Protein AF-A0A9E4AW00-F1 (afdb_monomer_lite)

Radius of gyration: 20.33 Å; chains: 1; bounding box: 32×26×56 Å

pLDDT: mean 86.55, std 8.8, range [54.16, 97.5]

Sequence (67 aa):
MESLREDAIDTPEIPELDDDFWENAQSIVPENYLQIEHEILEWFKGRGQDYHTRINIVLRTYMDAHR

Foldseek 3Di:
DDDDDPVVDDDPVDDDCDPVVVVPDDDDDDPDDDDDDPVLQVVLVVVDPCSVVVVVVVVVVVVVVVD

Structure (mmCIF, N/CA/C/O backbone):
data_A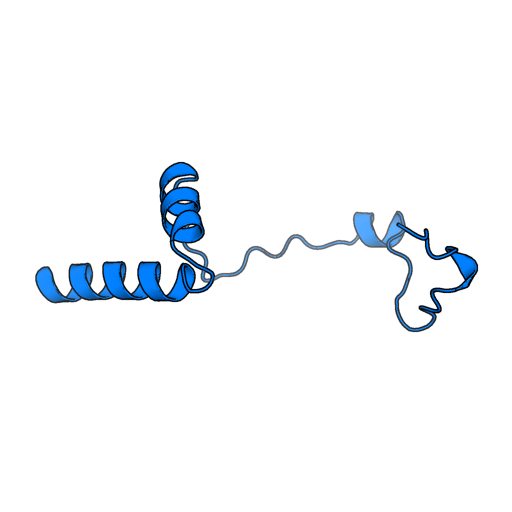F-A0A9E4AW00-F1
#
_entry.id   AF-A0A9E4AW00-F1
#
loop_
_atom_site.group_PDB
_atom_site.id
_atom_site.type_symbol
_atom_site.label_atom_id
_atom_site.label_alt_id
_atom_site.label_comp_id
_atom_site.label_asym_id
_atom_site.label_entity_id
_atom_site.label_seq_id
_atom_site.pdbx_PDB_ins_code
_atom_site.Cartn_x
_atom_site.Cartn_y
_atom_site.Cartn_z
_atom_site.occupancy
_atom_site.B_iso_or_equiv
_atom_site.auth_seq_id
_atom_site.auth_comp_id
_atom_site.auth_asym_id
_atom_site.auth_atom_id
_atom_site.pdbx_PDB_model_num
ATOM 1 N N . MET A 1 1 ? -12.428 12.948 -27.927 1.00 54.16 1 MET A N 1
ATOM 2 C CA . MET A 1 1 ? -11.110 13.034 -27.271 1.00 54.16 1 MET A CA 1
ATOM 3 C C . MET A 1 1 ? -10.086 13.098 -28.376 1.00 54.16 1 MET A C 1
ATOM 5 O O . MET A 1 1 ? -10.144 12.260 -29.266 1.00 54.16 1 MET A O 1
ATOM 9 N N . GLU A 1 2 ? -9.257 14.130 -28.383 1.00 61.47 2 GLU A N 1
ATOM 10 C CA . GLU A 1 2 ? -8.195 14.280 -29.374 1.00 61.47 2 GLU A CA 1
ATOM 11 C C . GLU A 1 2 ? -7.076 13.294 -29.028 1.00 61.47 2 GLU A C 1
ATOM 13 O O . GLU A 1 2 ? -6.570 13.306 -27.907 1.00 61.47 2 GLU A O 1
ATOM 18 N N . SER A 1 3 ? -6.771 12.377 -29.947 1.00 74.50 3 SER A N 1
ATOM 19 C CA . SER A 1 3 ? -5.651 11.451 -29.790 1.00 74.50 3 SER A CA 1
ATOM 20 C C . SER A 1 3 ? -4.370 12.242 -30.001 1.00 74.50 3 SER A C 1
ATOM 22 O O . SER A 1 3 ? -4.161 12.785 -31.087 1.00 74.50 3 SER A O 1
ATOM 24 N N . LEU A 1 4 ? -3.515 12.306 -28.982 1.00 76.06 4 LEU A N 1
ATOM 25 C CA . LEU A 1 4 ? -2.134 12.733 -29.180 1.00 76.06 4 LEU A CA 1
ATOM 26 C C . LEU A 1 4 ? -1.485 11.771 -30.181 1.00 76.06 4 LEU A C 1
ATOM 28 O O . LEU A 1 4 ? -1.732 10.563 -30.139 1.00 76.06 4 LEU A O 1
ATOM 32 N N . ARG A 1 5 ? -0.730 12.325 -31.128 1.00 77.88 5 ARG A N 1
ATOM 33 C CA . ARG A 1 5 ? 0.061 11.528 -32.063 1.00 77.88 5 ARG A CA 1
ATOM 34 C C . ARG A 1 5 ? 1.283 10.990 -31.319 1.00 77.88 5 ARG A C 1
ATOM 36 O O . ARG A 1 5 ? 1.840 11.695 -30.482 1.00 77.88 5 ARG A O 1
ATOM 43 N N . GLU A 1 6 ? 1.670 9.752 -31.601 1.00 67.88 6 GLU A N 1
ATOM 44 C CA . GLU A 1 6 ? 2.785 9.080 -30.914 1.00 67.88 6 GLU A CA 1
ATOM 45 C C . GLU A 1 6 ? 4.113 9.832 -31.091 1.00 67.88 6 GLU A C 1
ATOM 47 O O . GLU A 1 6 ? 4.905 9.910 -30.161 1.00 67.88 6 GLU A O 1
ATOM 52 N N . ASP A 1 7 ? 4.301 10.491 -32.237 1.00 75.19 7 ASP A N 1
ATOM 53 C CA . ASP A 1 7 ? 5.461 11.335 -32.551 1.00 75.19 7 ASP A CA 1
ATOM 54 C C . ASP A 1 7 ? 5.541 12.639 -31.733 1.00 75.19 7 ASP A C 1
ATOM 56 O O . ASP A 1 7 ? 6.544 13.347 -31.796 1.00 75.19 7 ASP A O 1
ATOM 60 N N . ALA A 1 8 ? 4.498 12.976 -30.967 1.00 79.38 8 ALA A N 1
ATOM 61 C CA . ALA A 1 8 ? 4.478 14.136 -30.080 1.00 79.38 8 ALA A CA 1
ATOM 62 C C . ALA A 1 8 ? 4.979 13.822 -28.656 1.00 79.38 8 ALA A C 1
ATOM 64 O O . ALA A 1 8 ? 5.071 14.738 -27.837 1.00 79.38 8 ALA A O 1
ATOM 65 N N . ILE A 1 9 ? 5.265 12.551 -28.345 1.00 76.81 9 ILE A N 1
ATOM 66 C CA . ILE A 1 9 ? 5.748 12.098 -27.037 1.00 76.81 9 ILE A CA 1
ATOM 67 C C . ILE A 1 9 ? 7.251 11.826 -27.152 1.00 76.81 9 ILE A C 1
ATOM 69 O O . ILE A 1 9 ? 7.669 10.807 -27.687 1.00 76.81 9 ILE A O 1
ATOM 73 N N . ASP A 1 10 ? 8.064 12.760 -26.663 1.00 77.94 10 ASP A N 1
ATOM 74 C CA . ASP A 1 10 ? 9.525 12.656 -26.687 1.00 77.94 10 ASP A CA 1
ATOM 75 C C . ASP A 1 10 ? 10.020 12.026 -25.372 1.00 77.94 10 ASP A C 1
ATOM 77 O O . ASP A 1 10 ? 9.873 12.619 -24.300 1.00 77.94 10 ASP A O 1
ATOM 81 N N . THR A 1 11 ? 10.563 10.803 -25.428 1.00 79.25 11 THR A N 1
ATOM 82 C CA . THR A 1 11 ? 11.043 10.042 -24.251 1.00 79.25 11 THR A CA 1
ATOM 83 C C . THR A 1 11 ? 12.487 9.543 -24.391 1.00 79.25 11 THR A C 1
ATOM 85 O O . THR A 1 11 ? 12.760 8.384 -24.083 1.00 79.25 11 THR A O 1
ATOM 88 N N . PRO A 1 12 ? 13.452 10.377 -24.820 1.00 78.94 12 PRO A N 1
ATOM 89 C CA . PRO A 1 12 ? 14.822 9.930 -25.087 1.00 78.94 12 PRO A CA 1
ATOM 90 C C . PRO A 1 12 ? 15.566 9.474 -23.821 1.00 78.94 12 PRO A C 1
ATOM 92 O O . PRO A 1 12 ? 16.582 8.793 -23.910 1.00 78.94 12 PRO A O 1
ATOM 95 N N . GLU A 1 13 ? 15.076 9.855 -22.639 1.00 81.69 13 GLU A N 1
ATOM 96 C CA . GLU A 1 13 ? 15.646 9.479 -21.340 1.00 81.69 13 GLU A CA 1
ATOM 97 C C . GLU A 1 13 ? 15.127 8.132 -20.811 1.00 81.69 13 GLU A C 1
ATOM 99 O O . GLU A 1 13 ? 15.673 7.606 -19.841 1.00 81.69 13 GLU A O 1
ATOM 104 N N . ILE A 1 14 ? 14.071 7.578 -21.415 1.00 85.00 14 ILE A N 1
ATOM 105 C CA . ILE A 1 14 ? 13.448 6.328 -20.979 1.00 85.00 14 ILE A CA 1
ATOM 106 C C . ILE A 1 14 ? 13.833 5.245 -21.992 1.00 85.00 14 ILE A C 1
ATOM 108 O O . ILE A 1 14 ? 13.395 5.320 -23.139 1.00 85.00 14 ILE A O 1
ATOM 112 N N . PRO A 1 15 ? 14.654 4.253 -21.610 1.00 80.88 15 PRO A N 1
ATOM 113 C CA . PRO A 1 15 ? 14.989 3.152 -22.504 1.00 80.88 15 PRO A CA 1
ATOM 114 C C . PRO A 1 15 ? 13.740 2.330 -22.851 1.00 80.88 15 PRO A C 1
ATOM 116 O O . PRO A 1 15 ? 12.823 2.203 -22.034 1.00 80.88 15 PRO A O 1
ATOM 119 N N . GLU A 1 16 ? 13.709 1.764 -24.059 1.00 81.38 16 GLU A N 1
ATOM 120 C CA . GLU A 1 16 ? 12.631 0.862 -24.469 1.00 81.38 16 GLU A CA 1
ATOM 121 C C . GLU A 1 16 ? 12.635 -0.413 -23.611 1.00 81.38 16 GLU A C 1
ATOM 123 O O . GLU A 1 16 ? 13.685 -0.923 -23.222 1.00 81.38 16 GLU A O 1
ATOM 128 N N . LEU A 1 17 ? 11.441 -0.916 -23.287 1.00 88.44 17 LEU A N 1
ATOM 129 C CA . LEU A 1 17 ? 11.258 -2.165 -22.540 1.00 88.44 17 LEU A CA 1
ATOM 130 C C . LEU A 1 17 ? 11.210 -3.340 -23.525 1.00 88.44 17 LEU A C 1
ATOM 132 O O . LEU A 1 17 ? 10.147 -3.926 -23.746 1.00 88.44 17 LEU A O 1
ATOM 136 N N . ASP A 1 18 ? 12.347 -3.604 -24.161 1.00 87.06 18 ASP A N 1
ATOM 137 C CA . ASP A 1 18 ? 12.535 -4.641 -25.174 1.00 87.06 18 ASP A CA 1
ATOM 138 C C . ASP A 1 18 ? 12.689 -6.053 -24.576 1.00 87.06 18 ASP A C 1
ATOM 140 O O . ASP A 1 18 ? 12.596 -6.264 -23.363 1.00 87.06 18 ASP A O 1
ATOM 144 N N . ASP A 1 19 ? 12.876 -7.050 -25.443 1.00 89.38 19 ASP A N 1
ATOM 145 C CA . ASP A 1 19 ? 13.012 -8.449 -25.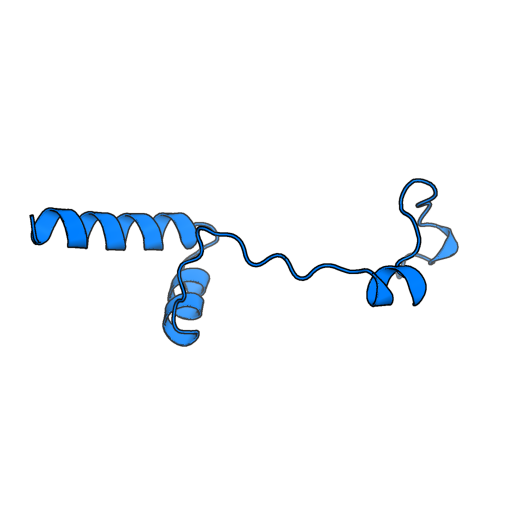027 1.00 89.38 19 ASP A CA 1
ATOM 146 C C . ASP A 1 19 ? 14.199 -8.638 -24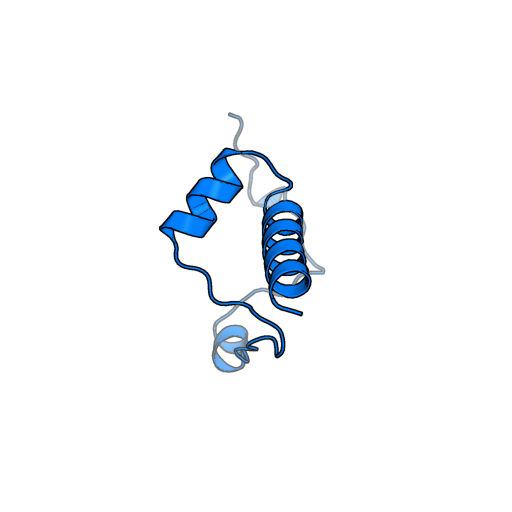.062 1.00 89.38 19 ASP A C 1
ATOM 148 O O . ASP A 1 19 ? 14.058 -9.325 -23.050 1.00 89.38 19 ASP A O 1
ATOM 152 N N . ASP A 1 20 ? 15.323 -7.950 -24.302 1.00 88.00 20 ASP A N 1
ATOM 153 C CA . ASP A 1 20 ? 16.514 -7.995 -23.445 1.00 88.00 20 ASP A CA 1
ATOM 154 C C . ASP A 1 20 ? 16.220 -7.449 -22.034 1.00 88.00 20 ASP A C 1
ATOM 156 O O . ASP A 1 20 ? 16.690 -8.011 -21.034 1.00 88.00 20 ASP A O 1
ATOM 160 N N . PHE A 1 21 ? 15.412 -6.386 -21.914 1.00 88.31 21 PHE A N 1
ATOM 161 C CA . PHE A 1 21 ? 14.941 -5.888 -20.619 1.00 88.31 21 PHE A CA 1
ATOM 162 C C . PHE A 1 21 ? 14.147 -6.960 -19.862 1.00 88.31 21 PHE A C 1
ATOM 164 O O . PHE A 1 21 ? 14.418 -7.207 -18.683 1.00 88.31 21 PHE A O 1
ATOM 171 N N . TRP A 1 22 ? 13.180 -7.609 -20.518 1.00 88.00 22 TRP A N 1
ATOM 172 C CA . TRP A 1 22 ? 12.309 -8.597 -19.871 1.00 88.00 22 TRP A CA 1
ATOM 173 C C . TRP A 1 22 ? 13.024 -9.911 -19.551 1.00 88.00 22 TRP A C 1
ATOM 175 O O . TRP A 1 22 ? 12.725 -10.512 -18.518 1.00 88.00 22 TRP A O 1
ATOM 185 N N . GLU A 1 23 ? 13.996 -10.332 -20.365 1.00 90.25 23 GLU A N 1
ATOM 186 C CA . GLU A 1 23 ? 14.843 -11.500 -20.084 1.00 90.25 23 GLU A CA 1
ATOM 187 C C . GLU A 1 23 ? 15.667 -11.325 -18.799 1.00 90.25 23 GLU A C 1
ATOM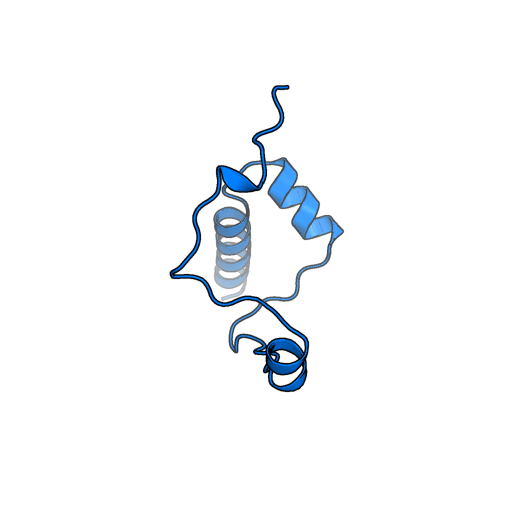 189 O O . GLU A 1 23 ? 15.890 -12.288 -18.061 1.00 90.25 23 GLU A O 1
ATOM 194 N N . ASN A 1 24 ? 16.085 -10.092 -18.501 1.00 87.19 24 ASN A N 1
ATOM 195 C CA . ASN A 1 24 ? 16.914 -9.763 -17.339 1.00 87.19 24 ASN A CA 1
ATOM 196 C C . ASN A 1 24 ? 16.125 -9.149 -16.171 1.00 87.19 24 ASN A C 1
ATOM 198 O O . ASN A 1 24 ? 16.700 -8.855 -15.116 1.00 87.19 24 ASN A O 1
ATOM 202 N N . ALA A 1 25 ? 14.816 -8.952 -16.331 1.00 88.00 25 ALA A N 1
ATOM 203 C CA . ALA A 1 25 ? 13.972 -8.328 -15.326 1.00 88.00 25 ALA A CA 1
ATOM 204 C C . ALA A 1 25 ? 13.912 -9.183 -14.052 1.00 88.00 25 ALA A C 1
ATOM 206 O O . ALA A 1 25 ? 13.471 -10.334 -14.048 1.00 88.00 25 ALA A O 1
ATOM 207 N N . GLN A 1 26 ? 14.314 -8.596 -12.925 1.00 85.06 26 GLN A N 1
ATOM 208 C CA . GLN A 1 26 ? 14.181 -9.243 -11.624 1.00 85.06 26 GLN A CA 1
ATOM 209 C C . GLN A 1 26 ? 12.818 -8.922 -11.018 1.00 85.06 26 GLN A C 1
ATOM 211 O O . GLN A 1 26 ? 12.483 -7.763 -10.770 1.00 85.06 26 GLN A O 1
ATOM 216 N N . SER A 1 27 ? 12.035 -9.963 -10.730 1.00 81.81 27 SER A N 1
ATOM 217 C CA . SER A 1 27 ? 10.820 -9.811 -9.936 1.00 81.81 27 SER A CA 1
ATOM 218 C C . SER A 1 27 ? 11.205 -9.547 -8.483 1.00 81.81 27 SER A C 1
ATOM 220 O O . SER A 1 27 ? 11.634 -10.448 -7.761 1.00 81.81 27 SER A O 1
ATOM 222 N N . ILE A 1 28 ? 11.081 -8.291 -8.060 1.00 82.19 28 ILE A N 1
ATOM 223 C CA . ILE A 1 28 ? 11.305 -7.896 -6.673 1.00 82.19 28 ILE A CA 1
ATOM 224 C C . ILE A 1 28 ? 9.961 -7.957 -5.954 1.00 82.19 28 ILE A C 1
ATOM 226 O O . ILE A 1 28 ? 9.076 -7.137 -6.197 1.00 82.19 28 ILE A O 1
ATOM 230 N N . VAL A 1 29 ? 9.816 -8.917 -5.042 1.00 79.38 29 VAL A N 1
ATOM 231 C CA . VAL A 1 29 ? 8.743 -8.880 -4.046 1.00 79.38 29 VAL A CA 1
ATOM 232 C C . VAL A 1 29 ? 9.253 -8.038 -2.874 1.00 79.38 29 VAL A C 1
ATOM 234 O O . VAL A 1 29 ? 10.278 -8.394 -2.291 1.00 79.38 29 VAL A O 1
ATOM 237 N N . PRO A 1 30 ? 8.597 -6.917 -2.524 1.00 81.62 30 PRO A N 1
ATOM 238 C CA . PRO A 1 30 ? 9.001 -6.115 -1.373 1.00 81.62 30 PRO A CA 1
ATOM 239 C C . PRO A 1 30 ? 9.002 -6.965 -0.100 1.00 81.62 30 PRO A C 1
ATOM 241 O O . PRO A 1 30 ? 8.124 -7.800 0.069 1.00 81.62 30 PRO A O 1
ATOM 244 N N . GLU A 1 31 ? 9.919 -6.731 0.838 1.00 80.38 31 GLU A N 1
ATOM 245 C CA . GLU A 1 31 ? 9.942 -7.504 2.095 1.00 80.38 31 GLU A CA 1
ATOM 246 C C . GLU A 1 31 ? 8.723 -7.227 2.994 1.00 80.38 31 GLU A C 1
ATOM 248 O O . GLU A 1 31 ? 8.320 -8.073 3.784 1.00 80.38 31 GLU A O 1
ATOM 253 N N . ASN A 1 32 ? 8.104 -6.050 2.857 1.00 79.69 32 ASN A N 1
ATOM 254 C CA . ASN A 1 32 ? 7.023 -5.582 3.726 1.00 79.69 32 ASN A CA 1
ATOM 255 C C . ASN A 1 32 ? 5.723 -5.370 2.942 1.00 79.69 32 ASN A C 1
ATOM 257 O O . ASN A 1 32 ? 5.275 -4.236 2.764 1.00 79.69 32 ASN A O 1
ATOM 261 N N . TYR A 1 33 ? 5.117 -6.459 2.469 1.00 81.50 33 TYR A N 1
ATOM 262 C CA . TYR A 1 33 ? 3.781 -6.434 1.870 1.00 81.50 33 TYR A CA 1
ATOM 263 C C . TYR A 1 33 ? 2.764 -7.158 2.755 1.00 81.50 33 TYR A C 1
ATOM 265 O O . TYR A 1 33 ? 3.063 -8.165 3.392 1.00 81.50 33 TYR A O 1
ATOM 273 N N . LEU A 1 34 ? 1.542 -6.630 2.788 1.00 85.31 34 LEU A N 1
ATOM 274 C CA . LEU A 1 34 ? 0.402 -7.269 3.431 1.00 85.31 34 LEU A CA 1
ATOM 275 C C . LEU A 1 34 ? -0.504 -7.823 2.338 1.00 85.31 34 LEU A C 1
ATOM 277 O O . LEU A 1 34 ? -1.021 -7.064 1.517 1.00 85.31 34 LEU A O 1
ATOM 281 N N . GLN A 1 35 ? -0.713 -9.136 2.336 1.00 87.69 35 GLN A N 1
ATOM 282 C CA . GLN A 1 35 ? -1.715 -9.742 1.473 1.00 87.69 35 GLN A CA 1
ATOM 283 C C . GLN A 1 35 ? -3.105 -9.475 2.058 1.00 87.69 35 GLN A C 1
ATOM 285 O O . GLN A 1 35 ? -3.385 -9.813 3.206 1.00 87.69 35 GLN A O 1
ATO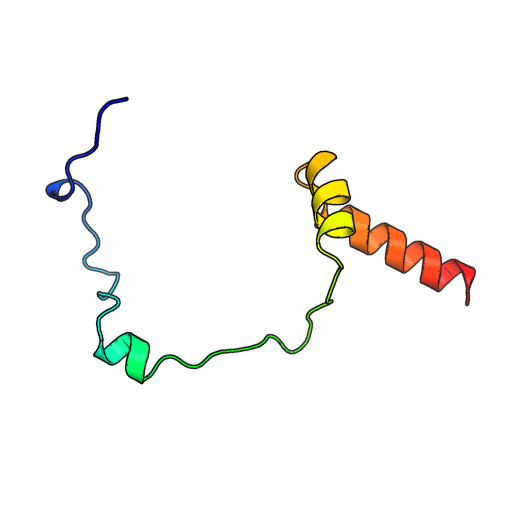M 290 N N . ILE A 1 36 ? -3.968 -8.850 1.262 1.00 90.50 36 ILE A N 1
ATOM 291 C CA . ILE A 1 36 ? -5.356 -8.545 1.613 1.00 90.50 36 ILE A CA 1
ATOM 292 C C . ILE A 1 36 ? -6.245 -9.212 0.568 1.00 90.50 36 ILE A C 1
ATOM 294 O O . ILE A 1 36 ? -5.921 -9.198 -0.621 1.00 90.50 36 ILE A O 1
ATOM 298 N N . GLU A 1 37 ? -7.361 -9.795 0.999 1.00 95.88 37 GLU A N 1
ATOM 299 C CA . GLU A 1 37 ? -8.355 -10.333 0.073 1.00 95.88 37 GLU A CA 1
ATOM 300 C C . GLU A 1 37 ? -8.902 -9.242 -0.853 1.00 95.88 37 GLU A C 1
ATOM 302 O O . GLU A 1 37 ? -9.113 -8.095 -0.447 1.00 95.88 37 GLU A O 1
ATOM 307 N N . HIS A 1 38 ? -9.155 -9.613 -2.109 1.00 93.75 38 HIS A N 1
ATOM 308 C CA . HIS A 1 38 ? -9.566 -8.666 -3.142 1.00 93.75 38 HIS A CA 1
ATOM 309 C C . HIS A 1 38 ? -10.841 -7.900 -2.759 1.00 93.75 38 HIS A C 1
ATOM 311 O O . HIS A 1 38 ? -10.874 -6.678 -2.869 1.00 93.75 38 HIS A O 1
ATOM 317 N N . GLU A 1 39 ? -11.858 -8.589 -2.236 1.00 96.50 39 GLU A N 1
ATOM 318 C CA . GLU A 1 39 ? -13.125 -7.966 -1.835 1.00 96.50 39 GLU A CA 1
ATOM 319 C C . GLU A 1 39 ? -12.940 -6.921 -0.723 1.00 96.50 39 GLU A C 1
ATOM 321 O O . GLU A 1 39 ? -13.506 -5.827 -0.786 1.00 96.50 39 GLU A O 1
ATOM 326 N N . ILE A 1 40 ? -12.091 -7.219 0.265 1.00 94.44 40 ILE A N 1
ATOM 327 C CA . ILE A 1 40 ? -11.773 -6.292 1.356 1.00 94.44 40 ILE A CA 1
ATOM 328 C C . ILE A 1 40 ? -11.078 -5.050 0.791 1.00 94.44 40 ILE A C 1
ATOM 330 O O . ILE A 1 40 ? -11.438 -3.922 1.134 1.00 94.44 40 ILE A O 1
ATOM 334 N N . LEU A 1 41 ? -10.100 -5.242 -0.098 1.00 94.00 41 LEU A N 1
ATOM 335 C CA . LEU A 1 41 ? -9.379 -4.140 -0.729 1.00 94.00 41 LEU A CA 1
ATOM 336 C C . LEU A 1 41 ? -10.319 -3.233 -1.538 1.00 94.00 41 LEU A C 1
ATOM 338 O O . LEU A 1 41 ? -10.259 -2.010 -1.394 1.00 94.00 41 LEU A O 1
ATOM 342 N N . GLU A 1 42 ? -11.202 -3.812 -2.351 1.00 95.38 42 GLU A N 1
ATOM 343 C CA . GLU A 1 42 ? -12.166 -3.058 -3.159 1.00 95.38 42 GLU A CA 1
ATOM 344 C C . GLU A 1 42 ? -13.166 -2.288 -2.292 1.00 95.38 42 GLU A C 1
ATOM 346 O O . GLU A 1 42 ? -13.460 -1.121 -2.564 1.00 95.38 42 GLU A O 1
ATOM 351 N N . TRP A 1 43 ? -13.617 -2.874 -1.181 1.00 94.88 43 TRP A N 1
ATOM 352 C CA . TRP A 1 43 ? -14.470 -2.172 -0.224 1.00 94.88 43 TRP A CA 1
ATOM 353 C C . TRP A 1 43 ? -13.796 -0.922 0.357 1.00 94.88 43 TRP A C 1
ATOM 355 O O . TRP A 1 43 ? -14.435 0.125 0.494 1.00 94.88 43 TRP A O 1
ATOM 365 N N . PHE A 1 44 ? -12.499 -0.999 0.680 1.00 94.81 44 PHE A N 1
ATOM 366 C CA . PHE A 1 44 ? -11.749 0.153 1.184 1.00 94.81 44 PHE A CA 1
ATOM 367 C C . PHE A 1 44 ? -11.524 1.209 0.094 1.00 94.81 44 PHE A C 1
ATOM 369 O O . PHE A 1 44 ? -11.707 2.397 0.369 1.00 94.81 44 PHE A O 1
ATOM 376 N N . LYS A 1 45 ? -11.199 0.802 -1.140 1.00 93.31 45 LYS A N 1
ATOM 377 C CA . LYS A 1 45 ? -11.057 1.716 -2.289 1.00 93.31 45 LYS A CA 1
ATOM 378 C C . LYS A 1 45 ? -12.355 2.455 -2.613 1.00 93.31 45 LYS A C 1
ATOM 380 O O . LYS A 1 45 ? -12.324 3.651 -2.896 1.00 93.31 45 LYS A O 1
ATOM 385 N N . GLY A 1 46 ? -13.502 1.781 -2.506 1.00 93.25 46 GLY A N 1
ATOM 386 C CA . GLY A 1 46 ? -14.823 2.375 -2.741 1.00 93.25 46 GLY A CA 1
ATOM 387 C C . GLY A 1 46 ? -15.186 3.516 -1.781 1.00 93.25 46 GLY A C 1
ATOM 388 O O . GLY A 1 46 ? -16.146 4.244 -2.026 1.00 93.25 46 GLY A O 1
ATOM 389 N N . ARG A 1 47 ? -14.427 3.699 -0.693 1.00 86.06 47 ARG A N 1
ATOM 390 C CA . ARG A 1 47 ? -14.651 4.742 0.321 1.00 86.06 47 ARG A CA 1
ATOM 391 C C . ARG A 1 47 ? -13.763 5.977 0.162 1.00 86.06 47 ARG A C 1
ATOM 393 O O . ARG A 1 47 ? -13.975 6.939 0.899 1.00 86.06 47 ARG A O 1
ATOM 400 N N . GLY A 1 48 ? -12.810 5.972 -0.772 1.00 85.75 48 GLY A N 1
ATOM 401 C CA . GLY A 1 48 ? -11.944 7.118 -1.045 1.00 85.75 48 GLY A CA 1
ATOM 402 C C . GLY A 1 48 ? -10.498 6.746 -1.373 1.00 85.75 48 GLY A C 1
ATOM 403 O O . GLY A 1 48 ? -10.068 5.601 -1.254 1.00 85.75 48 GLY A O 1
ATOM 404 N N . GLN A 1 49 ? -9.726 7.758 -1.775 1.00 78.94 49 GLN A N 1
ATOM 405 C CA . GLN A 1 49 ? -8.309 7.609 -2.133 1.00 78.94 49 GLN A CA 1
ATOM 406 C C . GLN A 1 49 ? -7.398 7.325 -0.921 1.00 78.94 49 GLN A C 1
ATOM 408 O O . GLN A 1 49 ? -6.260 6.903 -1.090 1.00 78.94 49 GLN A O 1
ATOM 413 N N . ASP A 1 50 ? -7.896 7.498 0.305 1.00 89.06 50 ASP A N 1
ATOM 414 C CA . ASP A 1 50 ? -7.181 7.299 1.573 1.00 89.06 50 ASP A CA 1
ATOM 415 C C . ASP A 1 50 ? -7.267 5.854 2.113 1.00 89.06 50 ASP A C 1
ATOM 417 O O . ASP A 1 50 ? -7.037 5.600 3.300 1.00 89.06 50 ASP A O 1
ATOM 421 N N . TYR A 1 51 ? -7.593 4.887 1.252 1.00 92.75 51 TYR A N 1
ATOM 422 C CA . TYR A 1 51 ? -7.872 3.502 1.633 1.00 92.75 51 TYR A CA 1
ATOM 423 C C . TYR A 1 51 ? -6.713 2.818 2.384 1.00 92.75 51 TYR A C 1
ATOM 425 O O . TYR A 1 51 ? -6.949 2.127 3.375 1.00 92.75 51 TYR A O 1
ATOM 433 N N . HIS A 1 52 ? -5.459 3.082 2.001 1.00 89.00 52 HIS A N 1
ATOM 434 C CA . HIS A 1 52 ? -4.276 2.581 2.714 1.00 89.00 52 HIS A CA 1
ATOM 435 C C . HIS A 1 52 ? -4.198 3.074 4.166 1.00 89.00 52 HIS A C 1
ATOM 437 O O . HIS A 1 52 ? -3.892 2.302 5.077 1.00 89.00 52 HIS A O 1
ATOM 443 N N . THR A 1 53 ? -4.495 4.354 4.404 1.00 93.19 53 THR A N 1
ATOM 444 C CA . THR A 1 53 ? -4.496 4.944 5.750 1.00 93.19 53 THR A CA 1
ATOM 445 C C . THR A 1 53 ? -5.573 4.300 6.613 1.00 93.19 53 THR A C 1
ATOM 447 O O . THR A 1 53 ? -5.321 3.958 7.766 1.00 93.19 53 THR A O 1
ATOM 450 N N . ARG A 1 54 ? -6.761 4.069 6.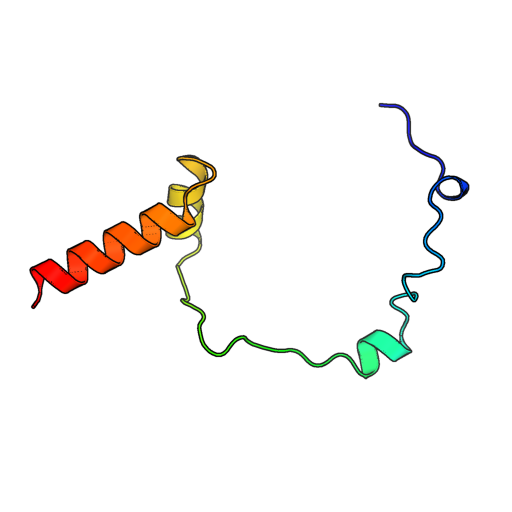045 1.00 92.94 54 ARG A N 1
ATOM 451 C CA . ARG A 1 54 ? -7.876 3.422 6.749 1.00 92.94 54 ARG A CA 1
ATOM 452 C C . ARG A 1 54 ? -7.562 1.980 7.132 1.00 92.94 54 ARG A C 1
ATOM 454 O O . ARG A 1 54 ? -7.821 1.606 8.271 1.00 92.94 54 ARG A O 1
ATOM 461 N N . ILE A 1 55 ? -6.967 1.203 6.224 1.00 94.12 55 ILE A N 1
ATOM 462 C CA . ILE A 1 55 ? -6.502 -0.162 6.515 1.00 94.12 55 ILE A CA 1
ATOM 463 C C . ILE A 1 55 ? -5.519 -0.137 7.692 1.00 94.12 55 ILE A C 1
ATOM 465 O O . ILE A 1 55 ? -5.701 -0.866 8.666 1.00 94.12 55 ILE A O 1
ATOM 469 N N . ASN A 1 56 ? -4.529 0.760 7.658 1.00 93.31 56 ASN A N 1
ATOM 470 C CA . ASN A 1 56 ? -3.555 0.893 8.742 1.00 93.31 56 ASN A CA 1
ATOM 471 C C . ASN A 1 56 ? -4.195 1.273 10.086 1.00 93.31 56 ASN A C 1
ATOM 473 O O . ASN A 1 56 ? -3.798 0.737 11.119 1.00 93.31 56 ASN A O 1
ATOM 477 N N . ILE A 1 57 ? -5.182 2.174 10.095 1.00 95.44 57 ILE A N 1
ATOM 478 C CA . ILE A 1 57 ? -5.913 2.545 11.316 1.00 95.44 57 ILE A CA 1
ATOM 479 C C . ILE A 1 57 ? -6.648 1.332 11.892 1.00 95.44 57 ILE A C 1
ATOM 481 O O . ILE A 1 57 ? -6.514 1.063 13.081 1.00 95.44 57 ILE A O 1
ATOM 485 N N . VAL A 1 58 ? -7.371 0.578 11.058 1.00 94.56 58 VAL A N 1
ATOM 486 C CA . VAL A 1 58 ? -8.113 -0.617 11.493 1.00 94.56 58 VAL A CA 1
ATOM 487 C C . VAL A 1 58 ? -7.175 -1.650 12.118 1.00 94.56 58 VAL A C 1
ATOM 489 O O . VAL A 1 58 ? -7.453 -2.146 13.209 1.00 94.56 58 VAL A O 1
ATOM 492 N N . LEU A 1 59 ? -6.039 -1.928 11.471 1.00 94.38 59 LEU A N 1
ATOM 493 C CA . LEU A 1 59 ? -5.037 -2.856 11.996 1.00 94.38 59 LEU A CA 1
ATOM 494 C C . LEU A 1 59 ? -4.457 -2.376 13.332 1.00 94.38 59 LEU A C 1
ATOM 496 O O . LEU A 1 59 ? -4.332 -3.171 14.260 1.00 94.38 59 LEU A O 1
ATOM 500 N N . ARG A 1 60 ? -4.158 -1.076 13.470 1.00 95.75 60 ARG A N 1
ATOM 501 C CA . ARG A 1 60 ? -3.695 -0.494 14.743 1.00 95.75 60 ARG A CA 1
ATOM 502 C C . ARG A 1 60 ? -4.726 -0.638 15.852 1.00 95.75 60 ARG A C 1
ATOM 504 O O . ARG A 1 60 ? -4.385 -1.128 16.920 1.00 95.75 60 ARG A O 1
ATOM 511 N N . THR A 1 61 ? -5.982 -0.292 15.585 1.00 97.25 61 THR A N 1
ATOM 512 C CA . THR A 1 61 ? -7.064 -0.435 16.565 1.00 97.25 61 THR A CA 1
ATOM 513 C C . THR A 1 61 ? -7.237 -1.885 17.013 1.00 97.25 61 THR A C 1
ATOM 515 O O . THR A 1 61 ? -7.432 -2.133 18.200 1.00 97.25 61 THR A O 1
ATOM 518 N N . TYR A 1 62 ? -7.129 -2.847 16.092 1.00 97.00 62 TYR A N 1
ATOM 519 C CA . TYR A 1 62 ? -7.162 -4.264 16.446 1.00 97.00 62 TYR A CA 1
ATOM 520 C C . TYR A 1 62 ? -5.989 -4.653 17.357 1.00 97.00 62 TYR A C 1
ATOM 522 O O . TYR A 1 62 ? -6.219 -5.295 18.380 1.00 97.00 62 TYR A O 1
ATOM 530 N N . MET A 1 63 ? -4.759 -4.240 17.023 1.00 97.25 63 MET A N 1
ATOM 531 C CA . MET A 1 63 ? -3.578 -4.499 17.856 1.00 97.25 63 MET A CA 1
ATOM 532 C C . MET A 1 63 ? -3.730 -3.911 19.262 1.00 97.25 63 MET A C 1
ATOM 534 O O . MET A 1 63 ? -3.459 -4.606 20.235 1.00 97.25 63 MET A O 1
ATOM 538 N N . ASP A 1 64 ? -4.195 -2.665 19.375 1.00 97.50 64 ASP A N 1
ATOM 539 C CA . ASP A 1 64 ? -4.365 -1.979 20.661 1.00 97.50 64 ASP A CA 1
ATOM 540 C C . ASP A 1 64 ? -5.437 -2.643 21.539 1.00 97.50 64 ASP A C 1
ATOM 542 O O . ASP A 1 64 ? -5.280 -2.720 22.755 1.00 97.50 64 ASP A O 1
ATOM 546 N N . ALA A 1 65 ? -6.514 -3.148 20.930 1.00 97.38 65 ALA A N 1
ATOM 547 C CA . ALA A 1 65 ? -7.590 -3.838 21.640 1.00 97.38 65 ALA A CA 1
ATOM 548 C C . ALA A 1 65 ? -7.200 -5.239 22.149 1.00 97.38 65 ALA A C 1
ATOM 550 O O . ALA A 1 65 ? -7.855 -5.756 23.051 1.00 97.38 65 ALA A O 1
ATOM 551 N N . HIS A 1 66 ? -6.164 -5.853 21.570 1.00 95.88 66 HIS A N 1
ATOM 552 C CA . HIS A 1 66 ? -5.684 -7.198 21.918 1.00 95.88 66 HIS A CA 1
ATOM 553 C C . HIS A 1 66 ? -4.321 -7.174 22.616 1.00 95.88 66 HIS A C 1
ATOM 555 O O . HIS A 1 66 ? -3.615 -8.186 22.640 1.00 95.88 66 HIS A O 1
ATOM 561 N N . ARG A 1 67 ? -3.941 -6.012 23.146 1.00 77.25 67 ARG A N 1
ATOM 562 C CA . ARG A 1 67 ? -2.699 -5.820 23.879 1.00 77.25 67 ARG A CA 1
ATOM 563 C C . ARG A 1 67 ? -2.845 -6.117 25.366 1.00 77.25 67 ARG A C 1
ATOM 565 O O . ARG A 1 67 ? -3.921 -5.827 25.930 1.00 77.25 67 ARG A O 1
#

Secondary structure (DSSP, 8-state):
-PPPPGGG---TTS----HHHHHH------SS-----HHHHHHHHTT-TTHHHHHHHHHHHHHHHT-